Protein AF-X1IEE9-F1 (afdb_monomer_lite)

Foldseek 3Di:
DPPDDPVLVVLLVVLLVVLLPAAFFAAQAAQDPPPDPDDHNLVSLVSNLVSCVVVVVVQLNVLCPLSVVLSVVCVPDDHRDTDDRVNSVSSNVSSVVSVVSCCVSVVVDDDADQDDDPDDLCCLAPNVVVLDDPPPLVVDDPVVVVLSNVCSVCVRRVPPPSCPPPVVVSVVD

Organism: NCBI:txid412755

Radius of gyration: 24.02 Å; chains: 1; bounding box: 49×34×66 Å

Sequence (173 aa):
MIKKSIRGLVLLGGDFLYLRSQEEGDFITSKTESRGKSKYAKGTIENFLNLLEEYEMPITLRAADELREFSDKIKDREIGTKFTKNEAIELRSIIMELQKTFWAEAGGIHSFFTTDKKILIDKLTSNHEALFSEGIFGELSEIAKYDVKEAGMCIAFERSTACGVQSLLILFL

Secondary structure (DSSP, 8-state):
-----HHHHHHHHHHHHHHHT--TT-BSS-SSSS------HHHHHHHHHHHHHHTT-HHHHHHTHHHHHHHHHHHTPPTT-B--HHHHHHHHHHHHHHHHHHHHHHTT-PPP-----SS-HHHHHT-GGGGS-TTHHHHS-HHHHHHHHHHHHHHHHT-TTSHHHHHHHHTT-

Structure (mmCIF, N/CA/C/O backbone):
data_AF-X1IEE9-F1
#
_entry.id   AF-X1IEE9-F1
#
loop_
_atom_site.group_PDB
_atom_site.id
_atom_site.type_symbol
_atom_site.label_atom_id
_atom_site.label_alt_id
_atom_site.label_comp_id
_atom_site.label_asym_id
_atom_site.label_entity_id
_atom_site.label_seq_id
_atom_site.pdbx_PDB_ins_code
_atom_site.Cartn_x
_atom_site.Cartn_y
_atom_site.Cartn_z
_atom_site.occupancy
_atom_site.B_iso_or_equiv
_atom_site.auth_seq_id
_atom_site.auth_comp_id
_atom_site.auth_asym_id
_atom_site.auth_atom_id
_atom_site.pdbx_PDB_model_num
ATOM 1 N N . MET A 1 1 ? -17.746 -5.672 9.199 1.00 42.84 1 MET A N 1
ATOM 2 C CA . MET A 1 1 ? -16.369 -5.215 9.479 1.00 42.84 1 MET A CA 1
ATOM 3 C C . MET A 1 1 ? -15.414 -6.188 8.802 1.00 42.84 1 MET A C 1
ATOM 5 O O . MET A 1 1 ? -15.331 -7.332 9.237 1.00 42.84 1 MET A O 1
ATOM 9 N N . ILE A 1 2 ? -14.800 -5.799 7.682 1.00 45.28 2 ILE A N 1
ATOM 10 C CA . ILE A 1 2 ? -13.836 -6.652 6.970 1.00 45.28 2 ILE A CA 1
ATOM 11 C C . ILE A 1 2 ? -12.620 -6.819 7.885 1.00 45.28 2 ILE A C 1
ATOM 13 O O . ILE A 1 2 ? -12.031 -5.830 8.321 1.00 45.28 2 ILE A O 1
ATOM 17 N N . LYS A 1 3 ? -12.270 -8.062 8.235 1.00 55.47 3 LYS A N 1
ATOM 18 C CA . LYS A 1 3 ? -11.047 -8.350 8.994 1.00 55.47 3 LYS A CA 1
ATOM 19 C C . LYS A 1 3 ? -9.850 -8.134 8.069 1.00 55.47 3 LYS A C 1
ATOM 21 O O . LYS A 1 3 ? -9.398 -9.066 7.413 1.00 55.47 3 LYS A O 1
ATOM 26 N N . LYS A 1 4 ? -9.355 -6.900 8.013 1.00 70.88 4 LYS A N 1
ATOM 27 C CA . LYS A 1 4 ? -8.114 -6.561 7.315 1.00 70.88 4 LYS A CA 1
ATOM 28 C C . LYS A 1 4 ? -6.955 -7.265 8.027 1.00 70.88 4 LYS A C 1
ATOM 30 O O . LYS A 1 4 ? -6.773 -7.120 9.235 1.00 70.88 4 LYS A O 1
ATOM 35 N N . SER A 1 5 ? -6.212 -8.096 7.301 1.00 81.06 5 SER A N 1
ATOM 36 C CA . SER A 1 5 ? -5.128 -8.891 7.883 1.00 81.06 5 SER A CA 1
ATOM 37 C C . SER A 1 5 ? -3.897 -8.021 8.128 1.00 81.06 5 SER A C 1
ATOM 39 O O . SER A 1 5 ? -3.464 -7.298 7.232 1.00 81.06 5 SER A O 1
ATOM 41 N N . ILE A 1 6 ? -3.262 -8.135 9.298 1.00 78.62 6 ILE A N 1
ATOM 42 C CA . ILE A 1 6 ? -1.959 -7.490 9.564 1.00 78.62 6 ILE A CA 1
ATOM 43 C C . ILE A 1 6 ? -0.934 -7.921 8.513 1.00 78.62 6 ILE A C 1
ATOM 45 O O . ILE A 1 6 ? -0.132 -7.121 8.037 1.00 78.62 6 ILE A O 1
ATOM 49 N N . ARG A 1 7 ? -0.997 -9.190 8.095 1.00 81.56 7 ARG A N 1
ATOM 50 C CA . ARG A 1 7 ? -0.100 -9.727 7.077 1.00 81.56 7 ARG A CA 1
ATOM 51 C C . ARG A 1 7 ? -0.220 -8.969 5.758 1.00 81.56 7 ARG A C 1
ATOM 53 O O . ARG A 1 7 ? 0.806 -8.720 5.141 1.00 81.56 7 ARG A O 1
ATOM 60 N N . GLY A 1 8 ? -1.426 -8.602 5.328 1.00 83.44 8 GLY A N 1
ATOM 61 C CA . GLY A 1 8 ? -1.585 -7.871 4.071 1.00 83.44 8 GLY A CA 1
ATOM 62 C C . GLY A 1 8 ? -1.161 -6.402 4.175 1.00 83.44 8 GLY A C 1
ATOM 63 O O . GLY A 1 8 ? -0.582 -5.906 3.220 1.00 83.44 8 GLY A O 1
ATOM 64 N N . LEU A 1 9 ? -1.268 -5.750 5.344 1.00 83.19 9 LEU A N 1
ATOM 65 C CA . LEU A 1 9 ? -0.657 -4.421 5.559 1.00 83.19 9 LEU A CA 1
ATOM 66 C C . LEU A 1 9 ? 0.872 -4.475 5.461 1.00 83.19 9 LEU A C 1
ATOM 68 O O . LEU A 1 9 ? 1.496 -3.614 4.842 1.00 83.19 9 LEU A O 1
ATOM 72 N N . VAL A 1 10 ? 1.482 -5.515 6.039 1.00 85.62 10 VAL A N 1
ATOM 73 C CA . VAL A 1 10 ? 2.929 -5.753 5.925 1.00 85.62 10 VAL A CA 1
ATOM 74 C C . VAL A 1 10 ? 3.326 -6.018 4.471 1.00 85.62 10 VAL A C 1
ATOM 76 O O . VAL A 1 10 ? 4.356 -5.519 4.020 1.00 85.62 10 VAL A O 1
ATOM 79 N N . LEU A 1 11 ? 2.516 -6.775 3.724 1.00 87.75 11 LEU A N 1
ATOM 80 C CA . LEU A 1 11 ? 2.751 -7.007 2.297 1.00 87.75 11 LEU A CA 1
ATOM 81 C C . LEU A 1 11 ? 2.623 -5.716 1.487 1.00 87.75 11 LEU A C 1
ATOM 83 O O . LEU A 1 11 ? 3.518 -5.439 0.700 1.00 87.75 11 LEU A O 1
ATOM 87 N N . LEU A 1 12 ? 1.597 -4.903 1.739 1.00 89.31 12 LEU A N 1
ATOM 88 C CA . LEU A 1 12 ? 1.364 -3.628 1.060 1.00 89.31 12 LEU A CA 1
ATOM 89 C C . LEU A 1 12 ? 2.554 -2.674 1.232 1.00 89.31 12 LEU A C 1
ATOM 91 O O . LEU A 1 12 ? 3.090 -2.162 0.251 1.00 89.31 12 LEU A O 1
ATOM 95 N N . GLY A 1 13 ? 3.027 -2.489 2.470 1.00 89.62 13 GLY A N 1
ATOM 96 C CA . GLY A 1 13 ? 4.221 -1.682 2.739 1.00 89.62 13 GLY A CA 1
ATOM 97 C C . GLY A 1 13 ? 5.495 -2.290 2.142 1.00 89.62 13 GLY A C 1
ATOM 98 O O . GLY A 1 13 ? 6.343 -1.573 1.611 1.00 89.62 13 GLY A O 1
ATOM 99 N N . GLY A 1 14 ? 5.627 -3.618 2.185 1.00 90.44 14 GLY A N 1
ATOM 100 C CA . GLY A 1 14 ? 6.756 -4.329 1.587 1.00 90.44 14 GLY A CA 1
ATOM 101 C C . GLY A 1 14 ? 6.807 -4.214 0.063 1.00 90.44 14 GLY A C 1
ATOM 102 O O . GLY A 1 14 ? 7.894 -4.092 -0.498 1.00 90.44 14 GLY A O 1
ATOM 103 N N . ASP A 1 15 ? 5.657 -4.232 -0.604 1.00 91.50 15 ASP A N 1
ATOM 104 C CA . ASP A 1 15 ? 5.547 -4.069 -2.053 1.00 91.50 15 ASP A CA 1
ATOM 105 C C . ASP A 1 15 ? 5.872 -2.634 -2.462 1.00 91.50 15 ASP A C 1
ATOM 107 O O . ASP A 1 15 ? 6.678 -2.433 -3.368 1.00 91.50 15 ASP A O 1
ATOM 111 N N . PHE A 1 16 ? 5.369 -1.642 -1.721 1.00 92.44 16 PHE A N 1
ATOM 112 C CA . PHE A 1 16 ? 5.738 -0.240 -1.917 1.00 92.44 16 PHE A CA 1
ATOM 113 C C . PHE A 1 16 ? 7.260 -0.027 -1.829 1.00 92.44 16 PHE A C 1
ATOM 115 O O . PHE A 1 16 ? 7.872 0.565 -2.720 1.00 92.44 16 PHE A O 1
ATOM 122 N N . LEU A 1 17 ? 7.899 -0.551 -0.776 1.00 90.25 17 LEU A N 1
ATOM 123 C CA . LEU A 1 17 ? 9.349 -0.434 -0.588 1.00 90.25 17 LEU A CA 1
ATOM 124 C C . LEU A 1 17 ? 10.140 -1.160 -1.678 1.00 90.25 17 LEU A C 1
ATOM 126 O O . LEU A 1 17 ? 11.133 -0.619 -2.163 1.00 90.25 17 LEU A O 1
ATOM 130 N N . TYR A 1 18 ? 9.692 -2.353 -2.075 1.00 91.56 18 TYR A N 1
ATOM 131 C CA . TYR A 1 18 ? 10.318 -3.123 -3.146 1.00 91.56 18 TYR A CA 1
ATOM 132 C C . TYR A 1 18 ? 10.276 -2.375 -4.482 1.00 91.56 18 TYR A C 1
ATOM 134 O O . TYR A 1 18 ? 11.291 -2.303 -5.173 1.00 91.56 18 TYR A O 1
ATOM 142 N N . LEU A 1 19 ? 9.131 -1.788 -4.845 1.00 92.06 19 LEU A N 1
ATOM 143 C CA . LEU A 1 19 ? 8.997 -1.021 -6.088 1.00 92.06 19 LEU A CA 1
ATOM 144 C C . LEU A 1 19 ? 9.868 0.242 -6.067 1.00 92.06 19 LEU A C 1
ATOM 146 O O . LEU A 1 19 ? 10.475 0.592 -7.077 1.00 92.06 19 LEU A O 1
ATOM 150 N N . ARG A 1 20 ? 10.014 0.881 -4.901 1.00 92.00 20 ARG A N 1
ATOM 151 C CA . ARG A 1 20 ? 10.906 2.036 -4.727 1.00 92.00 20 ARG A CA 1
ATOM 152 C C . ARG A 1 20 ? 12.388 1.682 -4.864 1.00 92.00 20 ARG A C 1
ATOM 154 O O . ARG A 1 20 ? 13.188 2.541 -5.225 1.00 92.00 20 ARG A O 1
ATOM 161 N N . SER A 1 21 ? 12.773 0.453 -4.530 1.00 90.06 21 SER A N 1
ATOM 162 C CA . SER A 1 21 ? 14.170 0.014 -4.544 1.00 90.06 21 SER A CA 1
ATOM 163 C C . SER A 1 21 ? 14.611 -0.612 -5.866 1.00 90.06 21 SER A C 1
ATOM 165 O O . SER A 1 21 ? 15.700 -1.169 -5.899 1.00 90.06 21 SER A O 1
ATOM 167 N N . GLN A 1 22 ? 13.787 -0.575 -6.920 1.00 90.25 22 GLN A N 1
ATOM 168 C CA . GLN A 1 22 ? 14.163 -1.154 -8.213 1.00 90.25 22 GLN A CA 1
ATOM 169 C C . GLN A 1 22 ? 15.299 -0.364 -8.872 1.00 90.25 22 GLN A C 1
ATOM 171 O O . GLN A 1 22 ? 15.291 0.873 -8.905 1.00 90.25 22 GLN A O 1
ATOM 176 N N . GLU A 1 23 ? 16.262 -1.087 -9.430 1.00 90.06 23 GLU A N 1
ATOM 177 C CA . GLU A 1 23 ? 17.434 -0.556 -10.115 1.00 90.06 23 GLU A CA 1
ATOM 178 C C . GLU A 1 23 ? 17.601 -1.154 -11.518 1.00 90.06 23 GLU A C 1
ATOM 180 O O . GLU A 1 23 ? 16.884 -2.055 -11.957 1.00 90.06 23 GLU A O 1
ATOM 185 N N . GLU A 1 24 ? 18.551 -0.602 -12.271 1.00 90.00 24 GLU A N 1
ATOM 186 C CA . GLU A 1 24 ? 18.915 -1.146 -13.575 1.00 90.00 24 GLU A CA 1
ATOM 187 C C . GLU A 1 24 ? 19.386 -2.601 -13.438 1.00 90.00 24 GLU A C 1
ATOM 189 O O . GLU A 1 24 ? 20.210 -2.929 -12.585 1.00 90.00 24 GLU A O 1
ATOM 194 N N . GLY A 1 25 ? 18.895 -3.480 -14.313 1.00 84.25 25 GLY A N 1
ATOM 195 C CA . GLY A 1 25 ? 19.274 -4.891 -14.309 1.00 84.25 25 GLY A CA 1
ATOM 196 C C . GLY A 1 25 ? 18.438 -5.792 -13.392 1.00 84.25 25 GLY A C 1
ATOM 197 O O . GLY A 1 25 ? 18.620 -7.017 -13.464 1.00 84.25 25 GLY A O 1
ATOM 198 N N . ASP A 1 26 ? 17.512 -5.224 -12.614 1.00 86.62 26 ASP A N 1
ATOM 199 C CA . ASP A 1 26 ? 16.487 -5.969 -11.878 1.00 86.62 26 ASP A CA 1
ATOM 200 C C . ASP A 1 26 ? 15.471 -6.611 -12.826 1.00 86.62 26 ASP A C 1
ATOM 202 O O . ASP A 1 26 ? 15.258 -6.157 -13.950 1.00 86.62 26 ASP A O 1
ATOM 206 N N . PHE A 1 27 ? 14.848 -7.705 -12.386 1.00 84.94 27 PHE A N 1
ATOM 207 C CA . PHE A 1 27 ? 13.938 -8.490 -13.218 1.00 84.94 27 PHE A CA 1
ATOM 208 C C . PHE A 1 27 ? 12.516 -7.925 -13.222 1.00 84.94 27 PHE A C 1
ATOM 210 O O . PHE A 1 27 ? 11.851 -7.849 -12.186 1.00 84.94 27 PHE A O 1
ATOM 217 N N . ILE A 1 28 ? 12.018 -7.635 -14.425 1.00 82.50 28 ILE A N 1
ATOM 218 C CA . ILE A 1 28 ? 10.622 -7.259 -14.667 1.00 82.50 28 ILE A CA 1
ATOM 219 C C . ILE A 1 28 ? 9.726 -8.496 -14.544 1.00 82.50 28 ILE A C 1
ATOM 221 O O . ILE A 1 28 ? 8.697 -8.470 -13.864 1.00 82.50 28 ILE A O 1
ATOM 225 N N . THR A 1 29 ? 10.144 -9.589 -15.187 1.00 80.19 29 THR A N 1
ATOM 226 C CA . THR A 1 29 ? 9.435 -10.871 -15.274 1.00 80.19 29 THR A CA 1
ATOM 227 C C . THR A 1 29 ? 10.301 -12.012 -14.733 1.00 80.19 29 THR A C 1
ATOM 229 O O . THR A 1 29 ? 11.521 -11.886 -14.593 1.00 80.19 29 THR A O 1
ATOM 232 N N . SER A 1 30 ? 9.680 -13.147 -14.395 1.00 72.88 30 SER A N 1
ATOM 233 C CA . SER A 1 30 ? 10.406 -14.310 -13.880 1.00 72.88 30 SER A CA 1
ATOM 234 C C . SER A 1 30 ? 11.396 -14.882 -14.890 1.00 72.88 30 SER A C 1
ATOM 236 O O . SER A 1 30 ? 11.209 -14.734 -16.086 1.00 72.88 30 SER A O 1
ATOM 238 N N . LYS A 1 31 ? 12.448 -15.569 -14.421 1.00 61.88 31 LYS A N 1
ATOM 239 C CA . LYS A 1 31 ? 13.362 -16.353 -15.280 1.00 61.88 31 LYS A CA 1
ATOM 240 C C . LYS A 1 31 ? 12.809 -17.733 -15.668 1.00 61.88 31 LYS A C 1
ATOM 242 O O . LYS A 1 31 ? 13.385 -18.405 -16.513 1.00 61.88 31 LYS A O 1
ATOM 247 N N . THR A 1 32 ? 11.731 -18.170 -15.026 1.00 57.97 32 THR A N 1
ATOM 248 C CA . THR A 1 32 ? 11.121 -19.495 -15.187 1.00 57.97 32 THR A CA 1
ATOM 249 C C . THR A 1 32 ? 9.609 -19.379 -15.025 1.00 57.97 32 THR A C 1
ATOM 251 O O . THR A 1 32 ? 9.154 -18.735 -14.081 1.00 57.97 32 THR A O 1
ATOM 254 N N . GLU A 1 33 ? 8.828 -20.056 -15.874 1.00 54.66 33 GLU A N 1
ATOM 255 C CA . GLU A 1 33 ? 7.371 -20.237 -15.689 1.00 54.66 33 GLU A CA 1
ATOM 256 C C . GLU A 1 33 ? 7.029 -21.027 -14.411 1.00 54.66 33 GLU A C 1
ATOM 258 O O . GLU A 1 33 ? 5.899 -21.016 -13.924 1.00 54.66 33 GLU A O 1
ATOM 263 N N . SER A 1 34 ? 8.022 -21.712 -13.835 1.00 46.38 34 SER A N 1
ATOM 264 C CA . SER A 1 34 ? 7.887 -22.409 -12.563 1.00 46.38 34 SER A CA 1
ATOM 265 C C . SER A 1 34 ? 7.660 -21.415 -11.423 1.00 46.38 34 SER A C 1
AT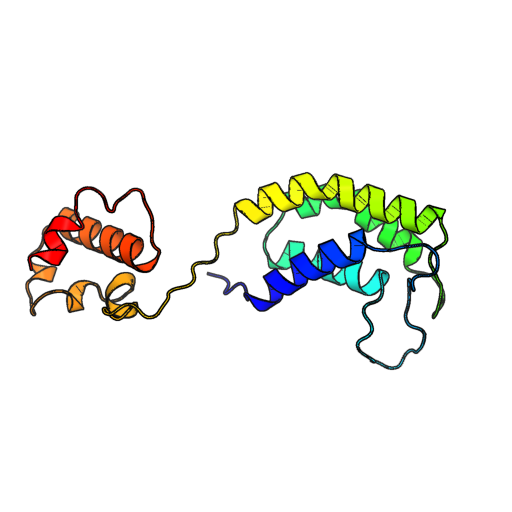OM 267 O O . SER A 1 34 ? 8.456 -20.498 -11.221 1.00 46.38 34 SER A O 1
ATOM 269 N N . ARG A 1 35 ? 6.574 -21.655 -10.676 1.00 45.97 35 ARG A N 1
ATOM 270 C CA . ARG A 1 35 ? 6.025 -20.954 -9.498 1.00 45.97 35 ARG A CA 1
ATOM 271 C C . ARG A 1 35 ? 6.995 -20.845 -8.298 1.00 45.97 35 ARG A C 1
ATOM 273 O O . ARG A 1 35 ? 6.623 -21.117 -7.157 1.00 45.97 35 ARG A O 1
ATOM 280 N N . GLY A 1 36 ? 8.249 -20.471 -8.523 1.00 43.66 36 GLY A N 1
ATOM 281 C CA . GLY A 1 36 ? 9.199 -20.093 -7.483 1.00 43.66 36 GLY A CA 1
ATOM 282 C C . GLY A 1 36 ? 8.921 -18.665 -7.019 1.00 43.66 36 GLY A C 1
ATOM 283 O O . GLY A 1 36 ? 8.823 -17.759 -7.841 1.00 43.66 36 GLY A O 1
ATOM 284 N N . LYS A 1 37 ? 8.785 -18.471 -5.701 1.00 48.41 37 LYS A N 1
ATOM 285 C CA . LYS A 1 37 ? 8.463 -17.208 -5.001 1.00 48.41 37 LYS A CA 1
ATOM 286 C C . LYS A 1 37 ? 9.551 -16.122 -5.114 1.00 48.41 37 LYS A C 1
ATOM 288 O O . LYS A 1 37 ? 9.946 -15.537 -4.108 1.00 48.41 37 LYS A O 1
ATOM 293 N N . SER A 1 38 ? 10.075 -15.849 -6.295 1.00 54.41 38 SER A N 1
ATOM 294 C CA . SER A 1 38 ? 10.870 -14.638 -6.493 1.00 54.41 38 SER A CA 1
ATOM 295 C C . SER A 1 38 ? 9.887 -13.494 -6.732 1.00 54.41 38 SER A C 1
ATOM 297 O O . SER A 1 38 ? 9.000 -13.613 -7.570 1.00 54.41 38 SER A O 1
ATOM 299 N N . LYS A 1 39 ? 9.975 -12.419 -5.943 1.00 62.94 39 LYS A N 1
ATOM 300 C CA . LYS A 1 39 ? 9.220 -11.196 -6.237 1.00 62.94 39 LYS A CA 1
ATOM 301 C C . LYS A 1 39 ? 9.800 -10.590 -7.515 1.00 62.94 39 LYS A C 1
ATOM 303 O O . LYS A 1 39 ? 11.018 -10.467 -7.624 1.00 62.94 39 LYS A O 1
ATOM 308 N N . TYR A 1 40 ? 8.930 -10.252 -8.457 1.00 83.06 40 TYR A N 1
ATOM 309 C CA . TYR A 1 40 ? 9.274 -9.603 -9.723 1.00 83.06 40 TYR A CA 1
ATOM 310 C C . TYR A 1 40 ? 8.457 -8.330 -9.839 1.00 83.06 40 TYR A C 1
ATOM 312 O O . TYR A 1 40 ? 7.319 -8.304 -9.366 1.00 83.06 40 TYR A O 1
ATOM 320 N N . ALA A 1 41 ? 8.993 -7.303 -10.492 1.00 85.62 41 ALA A N 1
ATOM 321 C CA . ALA A 1 41 ? 8.344 -5.999 -10.512 1.00 85.62 41 ALA A CA 1
ATOM 322 C C . ALA A 1 41 ? 6.919 -6.043 -11.071 1.00 85.62 41 ALA A C 1
ATOM 324 O O . ALA A 1 41 ? 6.023 -5.497 -10.435 1.00 85.62 41 ALA A O 1
ATOM 325 N N . LYS A 1 42 ? 6.671 -6.774 -12.168 1.00 87.69 42 LYS A N 1
ATOM 326 C CA . LYS A 1 42 ? 5.319 -6.912 -12.735 1.00 87.69 42 LYS A CA 1
ATOM 327 C C . LYS A 1 42 ? 4.316 -7.465 -11.716 1.00 87.69 42 LYS A C 1
ATOM 329 O O . LYS A 1 42 ? 3.302 -6.833 -11.440 1.00 87.69 42 LYS A O 1
ATOM 334 N N . GLY A 1 43 ? 4.636 -8.611 -11.114 1.00 87.50 43 GLY A N 1
ATOM 335 C CA . GLY A 1 43 ? 3.760 -9.245 -10.125 1.00 87.50 43 GLY A CA 1
ATOM 336 C C . GLY A 1 43 ? 3.603 -8.411 -8.853 1.00 87.50 43 GLY A C 1
ATOM 337 O O . GLY A 1 43 ? 2.533 -8.406 -8.253 1.00 87.50 43 GLY A O 1
ATOM 338 N N . THR A 1 44 ? 4.640 -7.673 -8.452 1.00 90.94 44 THR A N 1
ATOM 339 C CA . THR A 1 44 ? 4.560 -6.772 -7.298 1.00 90.94 44 THR A CA 1
ATOM 340 C C . THR A 1 44 ? 3.670 -5.560 -7.583 1.00 90.94 44 THR A C 1
ATOM 342 O O . THR A 1 44 ? 2.920 -5.167 -6.697 1.00 90.94 44 THR A O 1
ATOM 345 N N . ILE A 1 45 ? 3.697 -4.990 -8.794 1.00 93.19 45 ILE A N 1
ATOM 346 C CA . ILE A 1 45 ? 2.798 -3.886 -9.180 1.00 93.19 45 ILE A CA 1
ATOM 347 C C . ILE A 1 45 ? 1.340 -4.352 -9.147 1.00 93.19 45 ILE A C 1
ATOM 349 O O . ILE A 1 45 ? 0.506 -3.703 -8.521 1.00 93.19 45 ILE A O 1
ATOM 353 N N . GLU A 1 46 ? 1.042 -5.498 -9.764 1.00 91.69 46 GLU A N 1
ATOM 354 C CA . GLU A 1 46 ? -0.307 -6.082 -9.760 1.00 91.69 46 GLU A CA 1
ATOM 355 C C . GLU A 1 46 ? -0.785 -6.365 -8.327 1.00 91.69 46 GLU A C 1
ATOM 357 O O . GLU A 1 46 ? -1.896 -5.994 -7.951 1.00 91.69 46 GLU A O 1
ATOM 362 N N . ASN A 1 47 ? 0.071 -6.966 -7.495 1.00 91.69 47 ASN A N 1
ATOM 363 C CA . ASN A 1 47 ? -0.263 -7.248 -6.102 1.00 91.69 47 ASN A CA 1
ATOM 364 C C . ASN A 1 47 ? -0.477 -5.966 -5.286 1.00 91.69 47 ASN A C 1
ATOM 366 O O . ASN A 1 47 ? -1.415 -5.899 -4.497 1.00 91.69 47 ASN A O 1
ATOM 370 N N . PHE A 1 48 ? 0.349 -4.940 -5.495 1.00 93.88 48 PHE A N 1
ATOM 371 C CA . PHE A 1 48 ? 0.207 -3.649 -4.829 1.00 93.88 48 PHE A CA 1
ATOM 372 C C . PHE A 1 48 ? -1.132 -2.986 -5.176 1.00 93.88 48 PHE A C 1
ATOM 374 O O . PHE A 1 48 ? -1.855 -2.580 -4.270 1.00 93.88 48 PHE A O 1
ATOM 381 N N . LEU A 1 49 ? -1.504 -2.939 -6.460 1.00 94.12 49 LEU A N 1
ATOM 382 C CA . LEU A 1 49 ? -2.787 -2.383 -6.906 1.00 94.12 49 LEU A CA 1
ATOM 383 C C . LEU A 1 49 ? -3.983 -3.151 -6.323 1.00 94.12 49 LEU A C 1
ATOM 385 O O . LEU A 1 49 ? -4.922 -2.526 -5.832 1.00 94.12 49 LEU A O 1
ATOM 389 N N . ASN A 1 50 ? -3.919 -4.485 -6.301 1.00 92.75 50 ASN A N 1
ATOM 390 C CA . ASN A 1 50 ? -4.960 -5.318 -5.691 1.00 92.75 50 ASN A CA 1
ATOM 391 C C . ASN A 1 50 ? -5.075 -5.077 -4.179 1.00 92.75 50 ASN A C 1
ATOM 393 O O . ASN A 1 50 ? -6.180 -5.010 -3.646 1.00 92.75 50 ASN A O 1
ATOM 397 N N . LEU A 1 51 ? -3.948 -4.912 -3.478 1.00 91.31 51 LEU A N 1
ATOM 398 C CA . LEU A 1 51 ? -3.952 -4.606 -2.047 1.00 91.31 51 LEU A CA 1
ATOM 399 C C . LEU A 1 51 ? -4.522 -3.208 -1.770 1.00 91.31 51 LEU A C 1
ATOM 401 O O . LEU A 1 51 ? -5.231 -3.041 -0.784 1.00 91.31 51 LEU A O 1
ATOM 405 N N . LEU A 1 52 ? -4.281 -2.207 -2.621 1.00 92.38 52 LEU A N 1
ATOM 406 C CA . LEU A 1 52 ? -4.933 -0.899 -2.467 1.00 92.38 52 LEU A CA 1
ATOM 407 C C . LEU A 1 52 ? -6.464 -1.009 -2.555 1.00 92.38 52 LEU A C 1
ATOM 409 O O . LEU A 1 52 ? -7.170 -0.337 -1.803 1.00 92.38 52 LEU A O 1
ATOM 413 N N . GLU A 1 53 ? -6.979 -1.869 -3.434 1.00 91.69 53 GLU A N 1
ATOM 414 C CA . GLU A 1 53 ? -8.415 -2.142 -3.537 1.00 91.69 53 GLU A CA 1
ATOM 415 C C . GLU A 1 53 ? -8.940 -2.917 -2.315 1.00 91.69 53 GLU A C 1
ATOM 417 O O . GLU A 1 53 ? -9.902 -2.481 -1.681 1.00 91.69 53 GLU A O 1
ATOM 422 N N . GLU A 1 54 ? -8.270 -4.003 -1.912 1.00 90.31 54 GLU A N 1
ATOM 423 C CA . GLU A 1 54 ? -8.648 -4.830 -0.751 1.00 90.31 54 GLU A CA 1
ATOM 424 C C . GLU A 1 54 ? -8.663 -4.030 0.562 1.00 90.31 54 GLU A C 1
ATOM 426 O O . GLU A 1 54 ? -9.530 -4.217 1.421 1.00 90.31 54 GLU A O 1
ATOM 431 N N . TYR A 1 55 ? -7.705 -3.119 0.728 1.00 87.88 55 TYR A N 1
ATOM 432 C CA . TYR A 1 55 ? -7.575 -2.295 1.926 1.00 87.88 55 TYR A CA 1
ATOM 433 C C . TYR A 1 55 ? -8.400 -1.010 1.872 1.00 87.88 55 TYR A C 1
ATOM 435 O O . TYR A 1 55 ? -8.344 -0.236 2.831 1.00 87.88 55 TYR A O 1
ATOM 443 N N . GLU A 1 56 ? -9.231 -0.835 0.840 1.00 89.62 56 GLU A N 1
ATOM 444 C CA . GLU A 1 56 ? -10.093 0.332 0.631 1.00 89.62 56 GLU A CA 1
ATOM 445 C C . GLU A 1 56 ? -9.284 1.635 0.710 1.00 89.62 56 GLU A C 1
ATOM 447 O O . GLU A 1 56 ? -9.602 2.526 1.497 1.00 89.62 56 GLU A O 1
ATOM 452 N N . MET A 1 57 ? -8.226 1.733 -0.100 1.00 91.56 57 MET A N 1
ATOM 453 C CA . MET A 1 57 ? -7.389 2.928 -0.262 1.00 91.56 57 MET A CA 1
ATOM 454 C C . MET A 1 57 ? -7.725 3.663 -1.575 1.00 91.56 57 MET A C 1
ATOM 456 O O . MET A 1 57 ? -6.908 3.692 -2.505 1.00 91.56 57 MET A O 1
ATOM 460 N N . PRO A 1 58 ? -8.950 4.211 -1.730 1.00 92.88 58 PRO A N 1
ATOM 461 C CA . PRO A 1 58 ? -9.423 4.757 -2.997 1.00 92.88 58 PRO A CA 1
ATOM 462 C C . PRO A 1 58 ? -8.658 6.003 -3.446 1.00 92.88 58 PRO A C 1
ATOM 464 O O . PRO A 1 58 ? -8.630 6.281 -4.645 1.00 92.88 58 PRO A O 1
ATOM 467 N N . ILE A 1 59 ? -8.067 6.776 -2.530 1.00 93.25 59 ILE A N 1
ATOM 468 C CA . ILE A 1 59 ? -7.337 7.997 -2.892 1.00 93.25 59 ILE A CA 1
ATOM 469 C C . ILE A 1 59 ? -6.012 7.610 -3.547 1.00 93.25 59 ILE A C 1
ATOM 471 O O . ILE A 1 59 ? -5.699 8.091 -4.636 1.00 93.25 59 ILE A O 1
ATOM 475 N N . THR A 1 60 ? -5.271 6.687 -2.937 1.00 93.81 60 THR A N 1
ATOM 476 C CA . THR A 1 60 ? -4.025 6.156 -3.496 1.00 93.81 60 THR A CA 1
ATOM 477 C C . THR A 1 60 ? -4.291 5.389 -4.784 1.00 93.81 60 THR A C 1
ATOM 479 O O . THR A 1 60 ? -3.552 5.555 -5.748 1.00 93.81 60 THR A O 1
ATOM 482 N N . LEU A 1 61 ? -5.370 4.602 -4.845 1.00 94.12 61 LEU A N 1
ATOM 483 C CA . LEU A 1 61 ? -5.728 3.850 -6.048 1.00 94.12 61 LEU A CA 1
ATOM 484 C C . LEU A 1 61 ? -6.001 4.765 -7.250 1.00 94.12 61 LEU A C 1
ATOM 486 O O . LEU A 1 61 ? -5.603 4.427 -8.360 1.00 94.12 61 LEU A O 1
ATOM 490 N N . ARG A 1 62 ? -6.647 5.919 -7.032 1.00 93.44 62 ARG A N 1
ATOM 491 C CA . ARG A 1 62 ? -6.864 6.943 -8.072 1.00 93.44 62 ARG A CA 1
ATOM 492 C C . ARG A 1 62 ? -5.584 7.672 -8.458 1.00 93.44 62 ARG A C 1
ATOM 494 O O . ARG A 1 62 ? -5.423 8.046 -9.605 1.00 93.44 62 ARG A O 1
ATOM 501 N N . ALA A 1 63 ? -4.679 7.886 -7.509 1.00 94.25 63 ALA A N 1
ATOM 502 C CA . ALA A 1 63 ? -3.384 8.491 -7.804 1.00 94.25 63 ALA A CA 1
ATOM 503 C C . ALA A 1 63 ? -2.444 7.536 -8.568 1.00 94.25 63 ALA A C 1
ATOM 505 O O . ALA A 1 63 ? -1.415 7.972 -9.070 1.00 94.25 63 ALA A O 1
ATOM 506 N N . ALA A 1 64 ? -2.770 6.240 -8.647 1.00 95.44 64 ALA A N 1
ATOM 507 C CA . ALA A 1 64 ? -1.927 5.202 -9.240 1.00 95.44 64 ALA A CA 1
ATOM 508 C C . ALA A 1 64 ? -2.121 5.008 -10.753 1.00 95.44 64 ALA A C 1
ATOM 510 O O . ALA A 1 64 ? -1.714 3.971 -11.277 1.00 95.44 64 ALA A O 1
ATOM 511 N N . ASP A 1 65 ? -2.714 5.972 -11.461 1.00 94.69 65 ASP A N 1
ATOM 512 C CA . ASP A 1 65 ? -2.942 5.881 -12.910 1.00 94.69 65 ASP A CA 1
ATOM 513 C C . ASP A 1 65 ? -1.627 5.707 -13.687 1.00 94.69 65 ASP A C 1
ATOM 515 O O . ASP A 1 65 ? -1.500 4.768 -14.470 1.00 94.69 65 ASP A O 1
ATOM 519 N N . GLU A 1 66 ? -0.594 6.493 -13.376 1.00 94.56 66 GLU A N 1
ATOM 520 C CA . GLU A 1 66 ? 0.727 6.352 -14.010 1.00 94.56 66 GLU A CA 1
ATOM 521 C C . GLU A 1 66 ? 1.367 4.982 -13.741 1.00 94.56 66 GLU A C 1
ATOM 523 O O . GLU A 1 66 ? 2.045 4.409 -14.595 1.00 94.56 66 GLU A O 1
ATOM 528 N N . LEU A 1 67 ? 1.118 4.404 -12.560 1.00 95.12 67 LEU A N 1
ATOM 529 C CA . LEU A 1 67 ? 1.600 3.064 -12.228 1.00 95.12 67 LEU A CA 1
ATOM 530 C C . LEU A 1 67 ? 0.882 1.987 -13.053 1.00 95.12 67 LEU A C 1
ATOM 532 O O . LEU A 1 67 ? 1.501 0.983 -13.413 1.00 95.12 67 LEU A O 1
ATOM 536 N N . ARG A 1 68 ? -0.403 2.187 -13.372 1.00 94.38 68 ARG A N 1
ATOM 537 C CA . ARG A 1 68 ? -1.170 1.299 -14.260 1.00 94.38 68 ARG A CA 1
ATOM 538 C C . ARG A 1 68 ? -0.669 1.400 -15.693 1.00 94.38 68 ARG A C 1
ATOM 540 O O . ARG A 1 68 ? -0.400 0.368 -16.297 1.00 94.38 68 ARG A O 1
ATOM 547 N N . GLU A 1 69 ? -0.451 2.612 -16.191 1.00 94.81 69 GLU A N 1
ATOM 548 C CA . GLU A 1 69 ? 0.125 2.833 -17.521 1.00 94.81 69 GLU A CA 1
ATOM 549 C C . GLU A 1 69 ? 1.510 2.185 -17.645 1.00 94.81 69 GLU A C 1
ATOM 551 O O . GLU A 1 69 ? 1.801 1.489 -18.623 1.00 94.81 69 GLU A O 1
ATOM 556 N N . PHE A 1 70 ? 2.349 2.332 -16.616 1.00 93.94 70 PHE A N 1
ATOM 557 C CA . PHE A 1 70 ? 3.641 1.657 -16.559 1.00 93.94 70 PHE A CA 1
ATOM 558 C C . PHE A 1 70 ? 3.493 0.131 -16.539 1.00 93.94 70 PHE A C 1
ATOM 560 O O . PHE A 1 70 ? 4.239 -0.565 -17.228 1.00 93.94 70 PHE A O 1
ATOM 567 N N . SER A 1 71 ? 2.526 -0.400 -15.782 1.00 92.75 71 SER A N 1
ATOM 568 C CA . SER A 1 71 ? 2.215 -1.835 -15.743 1.00 92.75 71 SER A CA 1
ATOM 569 C C . SER A 1 71 ? 1.819 -2.370 -17.121 1.00 92.75 71 SER A C 1
ATOM 571 O O . SER A 1 71 ? 2.350 -3.393 -17.562 1.00 92.75 71 SER A O 1
ATOM 573 N N . ASP A 1 72 ? 0.964 -1.645 -17.841 1.00 91.94 72 ASP A N 1
ATOM 574 C CA . ASP A 1 72 ? 0.532 -2.004 -19.191 1.00 91.94 72 ASP A CA 1
ATOM 575 C C . ASP A 1 72 ? 1.701 -1.962 -20.188 1.00 91.94 72 ASP A C 1
ATOM 577 O O . ASP A 1 72 ? 1.868 -2.888 -20.984 1.00 91.94 72 ASP A O 1
ATOM 581 N N . LYS A 1 73 ? 2.597 -0.972 -20.080 1.00 91.25 73 LYS A N 1
ATOM 582 C CA . LYS A 1 73 ? 3.823 -0.863 -20.899 1.00 91.25 73 LYS A CA 1
ATOM 583 C C . LYS A 1 73 ? 4.758 -2.068 -20.752 1.00 91.25 73 LYS A C 1
ATOM 585 O O . LYS A 1 73 ? 5.456 -2.434 -21.702 1.00 91.25 73 LYS A O 1
ATOM 590 N N . ILE A 1 74 ? 4.810 -2.682 -19.571 1.00 88.88 74 ILE A N 1
ATOM 591 C CA . ILE A 1 74 ? 5.668 -3.848 -19.297 1.00 88.88 74 ILE A CA 1
ATOM 592 C C . ILE A 1 74 ? 4.925 -5.188 -19.392 1.00 88.88 74 ILE A C 1
ATOM 594 O O . ILE A 1 74 ? 5.543 -6.243 -19.216 1.00 88.88 74 ILE A O 1
ATOM 598 N N . LYS A 1 75 ? 3.617 -5.176 -19.668 1.00 85.50 75 LYS A N 1
ATOM 599 C CA . LYS A 1 75 ? 2.752 -6.361 -19.609 1.00 85.50 75 LYS A CA 1
ATOM 600 C C . LYS A 1 75 ? 3.162 -7.447 -20.597 1.00 85.50 75 LYS A C 1
ATOM 602 O O . LYS A 1 75 ? 3.206 -8.614 -20.201 1.00 85.50 75 LYS A O 1
ATOM 607 N N . ASP A 1 76 ? 3.520 -7.051 -21.813 1.00 85.00 76 ASP A N 1
ATOM 608 C CA . ASP A 1 76 ? 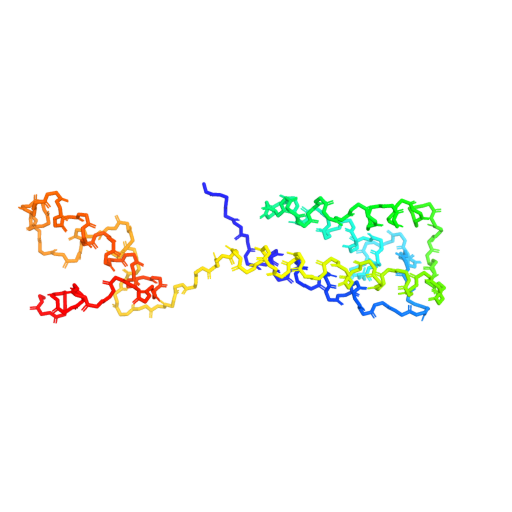3.835 -7.953 -22.930 1.00 85.00 76 ASP A CA 1
ATOM 609 C C . ASP A 1 76 ? 5.335 -8.269 -23.052 1.00 85.00 76 ASP A C 1
ATOM 611 O O . ASP A 1 76 ? 5.801 -8.784 -24.068 1.00 85.00 76 ASP A O 1
ATOM 615 N N . ARG A 1 77 ? 6.130 -7.954 -22.022 1.00 82.88 77 ARG A N 1
ATOM 616 C CA . ARG A 1 77 ? 7.568 -8.242 -22.020 1.00 82.88 77 ARG A CA 1
ATOM 617 C C . ARG A 1 77 ? 7.840 -9.732 -21.851 1.00 82.88 77 ARG A C 1
ATOM 619 O O . ARG A 1 77 ? 7.195 -10.418 -21.057 1.00 82.88 77 ARG A O 1
ATOM 626 N N . GLU A 1 78 ? 8.862 -10.203 -22.559 1.00 82.44 78 GLU A N 1
ATOM 627 C CA . GLU A 1 78 ? 9.307 -11.592 -22.508 1.00 82.44 78 GLU A CA 1
ATOM 628 C C . GLU A 1 78 ? 9.795 -11.999 -21.110 1.00 82.44 78 GLU A C 1
ATOM 630 O O . GLU A 1 78 ? 10.175 -11.176 -20.266 1.00 82.44 78 GLU A O 1
ATOM 635 N N . ILE A 1 79 ? 9.798 -13.305 -20.867 1.00 81.56 79 ILE A N 1
ATOM 636 C CA . ILE A 1 79 ? 10.277 -13.931 -19.632 1.00 81.56 79 ILE A CA 1
ATOM 637 C C . ILE A 1 79 ? 11.774 -13.627 -19.453 1.00 81.56 79 ILE A C 1
ATOM 639 O O . ILE A 1 79 ? 12.570 -13.760 -20.378 1.00 81.56 79 ILE A O 1
ATOM 643 N N . GLY A 1 80 ? 12.170 -13.221 -18.248 1.00 80.44 80 GLY A N 1
ATOM 644 C CA . GLY A 1 80 ? 13.552 -12.898 -17.900 1.00 80.44 80 GLY A CA 1
ATOM 645 C C . GLY A 1 80 ? 14.012 -11.499 -18.316 1.00 80.44 80 GLY A C 1
ATOM 646 O O . GLY A 1 80 ? 15.198 -11.196 -18.159 1.00 80.44 80 GLY A O 1
ATOM 647 N N . THR A 1 81 ? 13.104 -10.647 -18.803 1.00 86.81 81 THR A N 1
ATOM 648 C CA . THR A 1 81 ? 13.422 -9.257 -19.154 1.00 86.81 81 THR A CA 1
ATOM 649 C C . THR A 1 81 ? 13.838 -8.476 -17.911 1.00 86.81 81 THR A C 1
ATOM 651 O O . THR A 1 81 ? 13.244 -8.605 -16.836 1.00 86.81 81 THR A O 1
ATOM 654 N N . LYS A 1 82 ? 14.874 -7.655 -18.069 1.00 89.75 82 LYS A N 1
ATOM 655 C CA . LYS A 1 82 ? 15.401 -6.780 -17.026 1.00 89.75 82 LYS A CA 1
ATOM 656 C C . LYS A 1 82 ? 15.047 -5.327 -17.295 1.00 89.75 82 LYS A C 1
ATOM 658 O O . LYS A 1 82 ? 14.889 -4.948 -18.453 1.00 89.75 82 LYS A O 1
ATOM 663 N N . PHE A 1 83 ? 14.995 -4.522 -16.241 1.00 87.62 83 PHE A N 1
ATOM 664 C CA . PHE A 1 83 ? 14.849 -3.082 -16.374 1.00 87.62 83 PHE A CA 1
ATOM 665 C C . PHE A 1 83 ? 16.051 -2.468 -17.070 1.00 87.62 83 PHE A C 1
ATOM 667 O O . PHE A 1 83 ? 17.205 -2.687 -16.685 1.00 87.62 83 PHE A O 1
ATOM 674 N N . THR A 1 84 ? 15.756 -1.628 -18.052 1.00 92.56 84 THR A N 1
ATOM 675 C CA . THR A 1 84 ? 16.692 -0.603 -18.498 1.00 92.56 84 THR A CA 1
ATOM 676 C C . THR A 1 84 ? 16.812 0.488 -17.435 1.00 92.56 84 THR A C 1
ATOM 678 O O . THR A 1 84 ? 15.918 0.693 -16.609 1.00 92.56 84 THR A O 1
ATOM 681 N N . LYS A 1 85 ? 17.906 1.252 -17.482 1.00 92.38 85 LYS A N 1
ATOM 682 C CA . LYS A 1 85 ? 18.119 2.395 -16.588 1.00 92.38 85 LYS A CA 1
ATOM 683 C C . LYS A 1 85 ? 16.942 3.374 -16.577 1.00 92.38 85 LYS A C 1
ATOM 685 O O . LYS A 1 85 ? 16.538 3.837 -15.514 1.00 92.38 85 LYS A O 1
ATOM 690 N N . ASN A 1 86 ? 16.396 3.674 -17.756 1.00 93.06 86 ASN A N 1
ATOM 691 C CA . ASN A 1 86 ? 15.304 4.632 -17.906 1.00 93.06 86 ASN A CA 1
ATOM 692 C C . ASN A 1 86 ? 14.010 4.111 -17.274 1.00 93.06 86 ASN A C 1
ATOM 694 O O . ASN A 1 86 ? 13.360 4.858 -16.556 1.00 93.06 86 ASN A O 1
ATOM 698 N N . GLU A 1 87 ? 13.682 2.831 -17.461 1.00 92.88 87 GLU A N 1
ATOM 699 C CA . GLU A 1 87 ? 12.480 2.225 -16.870 1.00 92.88 87 GLU A CA 1
ATOM 700 C C . GLU A 1 87 ? 12.572 2.143 -15.338 1.00 92.88 87 GLU A C 1
ATOM 702 O O . GLU A 1 87 ? 11.593 2.406 -14.646 1.00 92.88 87 GLU A O 1
ATOM 707 N N . ALA A 1 88 ? 13.753 1.841 -14.785 1.00 92.31 88 ALA A N 1
ATOM 708 C CA . ALA A 1 88 ? 13.954 1.846 -13.334 1.00 92.31 88 ALA A CA 1
ATOM 709 C C . ALA A 1 88 ? 13.855 3.261 -12.730 1.00 92.31 88 ALA A C 1
ATOM 711 O O . ALA A 1 88 ? 13.445 3.433 -11.582 1.00 92.31 88 ALA A O 1
ATOM 712 N N . ILE A 1 89 ? 14.262 4.294 -13.475 1.00 94.25 89 ILE A N 1
ATOM 713 C CA . ILE A 1 89 ? 14.084 5.696 -13.063 1.00 94.25 89 ILE A CA 1
ATOM 714 C C . ILE A 1 89 ? 12.605 6.088 -13.140 1.00 94.25 89 ILE A C 1
ATOM 716 O O . ILE A 1 89 ? 12.093 6.668 -12.187 1.00 94.25 89 ILE A O 1
ATOM 720 N N . GLU A 1 90 ? 11.926 5.731 -14.230 1.00 95.38 90 GLU A N 1
ATOM 721 C CA . GLU A 1 90 ? 10.498 5.979 -14.457 1.00 95.38 90 GLU A CA 1
ATOM 722 C C . GLU A 1 90 ? 9.648 5.369 -13.334 1.00 95.38 90 GLU A C 1
ATOM 724 O O . GLU A 1 90 ? 8.941 6.099 -12.641 1.00 95.38 90 GLU A O 1
ATOM 729 N N . LEU A 1 91 ? 9.813 4.070 -13.051 1.00 94.38 91 LEU A N 1
ATOM 730 C CA . LEU A 1 91 ? 9.094 3.391 -11.968 1.00 94.38 91 LEU A CA 1
ATOM 731 C C . LEU A 1 91 ? 9.339 4.055 -10.609 1.00 94.38 91 LEU A C 1
ATOM 733 O O . LEU A 1 91 ? 8.405 4.264 -9.836 1.00 94.38 91 LEU A O 1
ATOM 737 N N . ARG A 1 92 ? 10.592 4.410 -10.302 1.00 93.56 92 ARG A N 1
ATOM 738 C CA . ARG A 1 92 ? 10.910 5.081 -9.036 1.00 93.56 92 ARG A CA 1
ATOM 739 C C . ARG A 1 92 ? 10.267 6.452 -8.930 1.00 93.56 92 ARG A C 1
ATOM 741 O O . ARG A 1 92 ? 9.805 6.787 -7.844 1.00 93.56 92 ARG A O 1
ATOM 748 N N . SER A 1 93 ? 10.228 7.220 -10.015 1.00 95.56 93 SER A N 1
ATOM 749 C CA . SER A 1 93 ? 9.557 8.521 -10.038 1.00 95.56 93 SER A CA 1
ATOM 750 C C . SER A 1 93 ? 8.078 8.364 -9.696 1.00 95.56 93 SER A C 1
ATOM 752 O O . SER A 1 93 ? 7.611 8.982 -8.743 1.00 95.56 93 SER A O 1
ATOM 754 N N . ILE A 1 94 ? 7.388 7.437 -10.368 1.00 96.25 94 ILE A N 1
ATOM 755 C CA . ILE A 1 94 ? 5.962 7.151 -10.144 1.00 96.25 94 ILE A CA 1
ATOM 756 C C . ILE A 1 94 ? 5.701 6.768 -8.677 1.00 96.25 94 ILE A C 1
ATOM 758 O O . ILE A 1 94 ? 4.819 7.315 -8.014 1.00 96.25 94 ILE A O 1
ATOM 762 N N . ILE A 1 95 ? 6.505 5.858 -8.117 1.00 95.44 95 ILE A N 1
ATOM 763 C CA . ILE A 1 95 ? 6.355 5.419 -6.719 1.00 95.44 95 ILE A CA 1
ATOM 764 C C . ILE A 1 95 ? 6.655 6.554 -5.728 1.00 95.44 95 ILE A C 1
ATOM 766 O O . ILE A 1 95 ? 5.999 6.664 -4.689 1.00 95.44 95 ILE A O 1
ATOM 770 N N . MET A 1 96 ? 7.629 7.413 -6.031 1.00 94.31 96 MET A N 1
A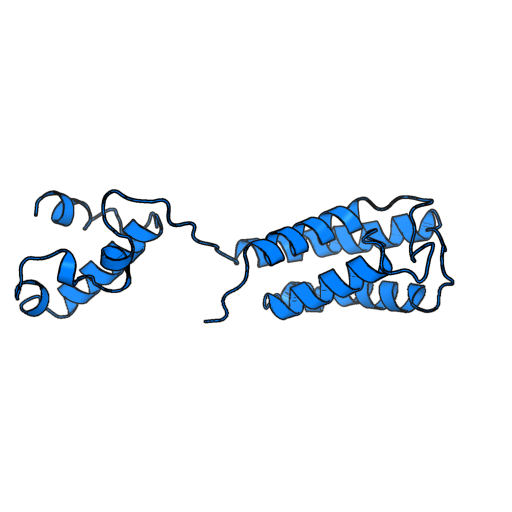TOM 771 C CA . MET A 1 96 ? 7.966 8.579 -5.210 1.00 94.31 96 MET A CA 1
ATOM 772 C C . MET A 1 96 ? 6.853 9.630 -5.203 1.00 94.31 96 MET A C 1
ATOM 774 O O . MET A 1 96 ? 6.622 10.259 -4.168 1.00 94.31 96 MET A O 1
ATOM 778 N N . GLU A 1 97 ? 6.147 9.812 -6.315 1.00 94.50 97 GLU A N 1
ATOM 779 C CA . GLU A 1 97 ? 4.989 10.704 -6.388 1.00 94.50 97 GLU A CA 1
ATOM 780 C C . GLU A 1 97 ? 3.798 10.140 -5.607 1.00 94.50 97 GLU A C 1
ATOM 782 O O . GLU A 1 97 ? 3.210 10.840 -4.774 1.00 94.50 97 GLU A O 1
ATOM 787 N N . LEU A 1 98 ? 3.537 8.838 -5.755 1.00 94.19 98 LEU A N 1
ATOM 788 C CA . LEU A 1 98 ? 2.529 8.108 -4.982 1.00 94.19 98 LEU A CA 1
ATOM 789 C C . LEU A 1 98 ? 2.788 8.113 -3.476 1.00 94.19 98 LEU A C 1
ATOM 791 O O . LEU A 1 98 ? 1.847 8.018 -2.685 1.00 94.19 98 LEU A O 1
ATOM 795 N N . GLN A 1 99 ? 4.052 8.246 -3.069 1.00 93.88 99 GLN A N 1
ATOM 796 C CA . GLN A 1 99 ? 4.478 8.145 -1.681 1.00 93.88 99 GLN A CA 1
ATOM 797 C C . GLN A 1 99 ? 3.647 9.043 -0.757 1.00 93.88 99 GLN A C 1
ATOM 799 O O . GLN A 1 99 ? 3.163 8.583 0.275 1.00 93.88 99 GLN A O 1
ATOM 804 N N . LYS A 1 100 ? 3.464 10.321 -1.106 1.00 92.75 100 LYS A N 1
ATOM 805 C CA . LYS A 1 100 ? 2.772 11.283 -0.229 1.00 92.75 100 LYS A CA 1
ATOM 806 C C . LYS A 1 100 ? 1.323 10.875 0.028 1.00 92.75 100 LYS A C 1
ATOM 808 O O . LYS A 1 100 ? 0.891 10.875 1.179 1.00 92.75 100 LYS A O 1
ATOM 813 N N . THR A 1 101 ? 0.607 10.501 -1.028 1.00 94.00 101 THR A N 1
ATOM 814 C CA . THR A 1 101 ? -0.794 10.068 -0.959 1.00 94.00 101 THR A CA 1
ATOM 815 C C . THR A 1 101 ? -0.922 8.759 -0.190 1.00 94.00 101 THR A C 1
ATOM 817 O O . THR A 1 101 ? -1.741 8.667 0.723 1.00 94.00 101 THR A O 1
ATOM 820 N N . PHE A 1 102 ? -0.043 7.796 -0.483 1.00 93.31 102 PHE A N 1
ATOM 821 C CA . PHE A 1 102 ? -0.008 6.508 0.198 1.00 93.31 102 PHE A CA 1
ATOM 822 C C . PHE A 1 102 ? 0.191 6.663 1.707 1.00 93.31 102 PHE A C 1
ATOM 824 O O . PHE A 1 102 ? -0.584 6.107 2.478 1.00 93.31 102 PHE A O 1
ATOM 831 N N . TRP A 1 103 ? 1.175 7.452 2.156 1.00 90.50 103 TRP A N 1
ATOM 832 C CA . TRP A 1 103 ? 1.398 7.668 3.592 1.00 90.50 103 TRP A CA 1
ATOM 833 C C . TRP A 1 103 ? 0.260 8.433 4.264 1.00 90.50 103 TRP A C 1
ATOM 835 O O . TRP A 1 103 ? -0.074 8.125 5.406 1.00 90.50 103 TRP A O 1
ATOM 845 N N . ALA A 1 104 ? -0.331 9.418 3.582 1.00 90.19 104 ALA A N 1
ATOM 846 C CA . ALA A 1 104 ? -1.453 10.177 4.125 1.00 90.19 104 ALA A CA 1
ATOM 847 C C . ALA A 1 104 ? -2.674 9.277 4.364 1.00 90.19 104 ALA A C 1
ATOM 849 O O . ALA A 1 104 ? -3.273 9.319 5.437 1.00 90.19 104 ALA A O 1
ATOM 850 N N . GLU A 1 105 ? -3.014 8.431 3.393 1.00 90.06 105 GLU A N 1
ATOM 851 C CA . GLU A 1 105 ? -4.152 7.518 3.498 1.00 90.06 105 GLU A CA 1
ATOM 852 C C . GLU A 1 105 ? -3.857 6.343 4.439 1.00 90.06 105 GLU A C 1
ATOM 854 O O . GLU A 1 105 ? -4.679 6.022 5.297 1.00 90.06 105 GLU A O 1
ATOM 859 N N . ALA A 1 106 ? -2.654 5.762 4.371 1.00 86.69 106 ALA A N 1
ATOM 860 C CA . ALA A 1 106 ? -2.220 4.711 5.290 1.00 86.69 106 ALA A CA 1
ATOM 861 C C . ALA A 1 106 ? -2.184 5.195 6.748 1.00 86.69 106 ALA A C 1
ATOM 863 O O . ALA A 1 106 ? -2.502 4.425 7.652 1.00 86.69 106 ALA A O 1
ATOM 864 N N . GLY A 1 107 ? -1.861 6.470 6.989 1.00 80.81 107 GLY A N 1
ATOM 865 C CA . GLY A 1 107 ? -1.918 7.087 8.316 1.00 80.81 107 GLY A CA 1
ATOM 866 C C . GLY A 1 107 ? -3.325 7.130 8.925 1.00 80.81 107 GLY A C 1
ATOM 867 O O . GLY A 1 107 ? -3.452 7.173 10.148 1.00 80.81 107 GLY A O 1
ATOM 868 N N . GLY A 1 108 ? -4.373 7.068 8.098 1.00 78.44 108 GLY A N 1
ATOM 869 C CA . GLY A 1 108 ? -5.763 6.930 8.543 1.00 78.44 108 GLY A CA 1
ATOM 870 C C . GLY A 1 108 ? -6.177 5.48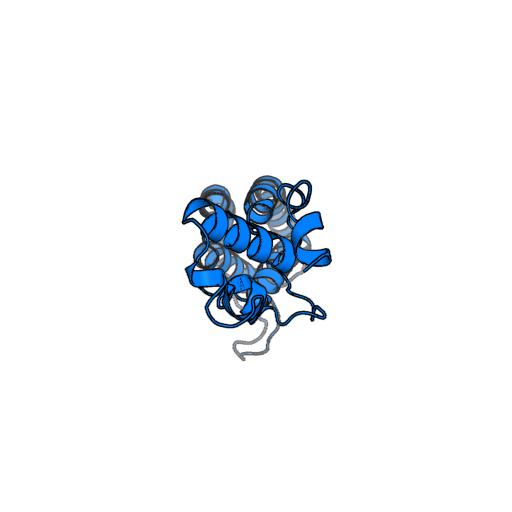9 8.862 1.00 78.44 108 GLY A C 1
ATOM 871 O O . GLY A 1 108 ? -7.232 5.266 9.458 1.00 78.44 108 GLY A O 1
ATOM 872 N N . ILE A 1 109 ? -5.365 4.493 8.492 1.00 76.19 109 ILE A N 1
ATOM 873 C CA . ILE A 1 109 ? -5.639 3.080 8.765 1.00 76.19 109 ILE A CA 1
ATOM 874 C C . ILE A 1 109 ? -5.070 2.723 10.140 1.00 76.19 109 ILE A C 1
ATOM 876 O O . ILE A 1 109 ? -3.892 2.407 10.301 1.00 76.19 109 ILE A O 1
ATOM 880 N N . HIS A 1 110 ? -5.932 2.726 11.154 1.00 65.38 110 HIS A N 1
ATOM 881 C CA . HIS A 1 110 ? -5.553 2.324 12.506 1.00 65.38 110 HIS A CA 1
ATOM 882 C C . HIS A 1 110 ? -5.733 0.815 12.708 1.00 65.38 110 HIS A C 1
ATOM 884 O O . HIS A 1 110 ? -6.837 0.283 12.602 1.00 65.38 110 HIS A O 1
ATOM 890 N N . SER A 1 111 ? -4.640 0.126 13.040 1.00 60.59 111 SER A N 1
ATOM 891 C CA . SER A 1 111 ? -4.676 -1.244 13.559 1.00 60.59 111 SER A CA 1
ATOM 892 C C . SER A 1 111 ? -4.443 -1.203 15.061 1.00 60.59 111 SER A C 1
ATOM 894 O O . SER A 1 111 ? -3.394 -0.751 15.515 1.00 60.59 111 SER A O 1
ATOM 896 N N . PHE A 1 112 ? -5.423 -1.661 15.833 1.00 59.31 112 PHE A N 1
ATOM 897 C CA . PHE A 1 112 ? -5.287 -1.748 17.279 1.00 59.31 112 PHE A CA 1
ATOM 898 C C . PHE A 1 112 ? -4.707 -3.107 17.661 1.00 59.31 112 PHE A C 1
ATOM 900 O O . PHE A 1 112 ? -5.274 -4.149 17.330 1.00 59.31 112 PHE A O 1
ATOM 907 N N . PHE A 1 113 ? -3.584 -3.088 18.372 1.00 57.16 113 PHE A N 1
ATOM 908 C CA . PHE A 1 113 ? -3.027 -4.270 19.010 1.00 57.16 113 PHE A CA 1
ATOM 909 C C . PHE A 1 113 ? -3.459 -4.248 20.465 1.00 57.16 113 PHE A C 1
ATOM 911 O O . PHE A 1 113 ? -3.052 -3.376 21.226 1.00 57.16 113 PHE A O 1
ATOM 918 N N . THR A 1 114 ? -4.296 -5.196 20.856 1.00 52.34 114 THR A N 1
ATOM 919 C CA . THR A 1 114 ? -4.611 -5.379 22.266 1.00 52.34 114 THR A CA 1
ATOM 920 C C . THR A 1 114 ? -3.533 -6.273 22.861 1.00 52.34 114 THR A C 1
ATOM 922 O O . THR A 1 114 ? -3.467 -7.462 22.551 1.00 52.34 114 THR A O 1
ATOM 925 N N . THR A 1 115 ? -2.644 -5.698 23.662 1.00 51.44 115 THR A N 1
ATOM 926 C CA . THR A 1 115 ? -1.762 -6.467 24.545 1.00 51.44 115 THR A CA 1
ATOM 927 C C . THR A 1 115 ? -2.598 -7.125 25.639 1.00 51.44 115 THR A C 1
ATOM 929 O O . THR A 1 115 ? -3.647 -6.596 26.010 1.00 51.44 115 THR A O 1
ATOM 932 N N . ASP A 1 116 ? -2.160 -8.275 26.157 1.00 50.53 116 ASP A N 1
ATOM 933 C CA . ASP A 1 116 ? -2.824 -8.903 27.302 1.00 50.53 116 ASP A CA 1
ATOM 934 C C . ASP A 1 116 ? -2.780 -7.944 28.497 1.00 50.53 116 ASP A C 1
ATOM 936 O O . ASP A 1 116 ? -1.748 -7.741 29.142 1.00 50.53 116 ASP A O 1
ATOM 940 N N . LYS A 1 117 ? -3.919 -7.308 28.774 1.00 58.09 117 LYS A N 1
ATOM 941 C CA . LYS A 1 117 ? -4.116 -6.473 29.957 1.00 58.09 117 LYS A CA 1
ATOM 942 C C . LYS A 1 117 ? -4.539 -7.370 31.116 1.00 58.09 117 LYS A C 1
ATOM 944 O O . LYS A 1 117 ? -5.148 -8.416 30.917 1.00 58.09 117 LYS A O 1
ATOM 949 N N . LYS A 1 118 ? -4.260 -6.939 32.355 1.00 60.12 118 LYS A N 1
ATOM 950 C CA . LYS A 1 118 ? -4.713 -7.646 33.575 1.00 60.12 118 LYS A CA 1
ATOM 951 C C . LYS A 1 118 ? -6.227 -7.907 33.579 1.00 60.12 118 LYS A C 1
ATOM 953 O O . LYS A 1 118 ? -6.687 -8.840 34.227 1.00 60.12 118 LYS A O 1
ATOM 958 N N . ILE A 1 119 ? -6.983 -7.073 32.865 1.00 67.62 119 ILE A N 1
ATOM 959 C CA . ILE A 1 119 ? -8.412 -7.230 32.624 1.00 67.62 119 ILE A CA 1
ATOM 960 C C . ILE A 1 119 ? -8.590 -7.823 31.225 1.00 67.62 119 ILE A C 1
ATOM 962 O O . ILE A 1 119 ? -8.060 -7.287 30.252 1.00 67.62 119 ILE A O 1
ATOM 966 N N . LEU A 1 120 ? -9.359 -8.910 31.135 1.00 77.56 120 LEU A N 1
ATOM 967 C CA . LEU A 1 120 ? -9.710 -9.553 29.869 1.00 77.56 120 LEU A CA 1
ATOM 968 C C . LEU A 1 120 ? -10.332 -8.528 28.907 1.00 77.56 120 LEU A C 1
ATOM 970 O O . LEU A 1 120 ? -11.347 -7.916 29.230 1.00 77.56 120 LEU A O 1
ATOM 974 N N . ILE A 1 121 ? -9.747 -8.381 27.715 1.00 78.69 121 ILE A N 1
ATOM 975 C CA . ILE A 1 121 ? -10.179 -7.427 26.674 1.00 78.69 121 ILE A CA 1
ATOM 976 C C . ILE A 1 121 ? -11.656 -7.610 26.314 1.00 78.69 121 ILE A C 1
ATOM 978 O O . ILE A 1 121 ? -12.363 -6.641 26.045 1.00 78.69 121 ILE A O 1
ATOM 982 N N . ASP A 1 122 ? -12.145 -8.845 26.368 1.00 81.06 122 ASP A N 1
ATOM 983 C CA . ASP A 1 122 ? -13.540 -9.171 26.084 1.00 81.06 122 ASP A CA 1
ATOM 984 C C . ASP A 1 122 ? -14.503 -8.474 27.063 1.00 81.06 122 ASP A C 1
ATOM 986 O O . ASP A 1 122 ? -15.553 -7.968 26.663 1.00 81.06 122 ASP A O 1
ATOM 990 N N . LYS A 1 123 ? -14.089 -8.317 28.331 1.00 82.19 123 LYS A N 1
ATOM 991 C CA . LYS A 1 123 ? -14.830 -7.554 29.350 1.00 82.19 123 LYS A CA 1
ATOM 992 C C . LYS A 1 123 ? -14.790 -6.041 29.122 1.00 82.19 123 LYS A C 1
ATOM 994 O O . LYS A 1 123 ? -15.666 -5.330 29.592 1.00 82.19 123 LYS A O 1
ATOM 999 N N . LEU A 1 124 ? -13.781 -5.542 28.410 1.00 81.31 124 LEU A N 1
ATOM 1000 C CA . LEU A 1 124 ? -13.624 -4.117 28.101 1.00 81.31 124 LEU A CA 1
ATOM 1001 C C . LEU A 1 124 ? -14.275 -3.705 26.774 1.00 81.31 124 LEU A C 1
ATOM 1003 O O . LEU A 1 124 ? -14.368 -2.515 26.509 1.00 81.31 124 LEU A O 1
ATOM 1007 N N . THR A 1 125 ? -14.667 -4.661 25.927 1.00 84.31 125 THR A N 1
ATOM 1008 C CA . THR A 1 125 ? -15.152 -4.384 24.561 1.00 84.31 125 THR A CA 1
ATOM 1009 C C . THR A 1 125 ? -16.557 -4.909 24.300 1.00 84.31 125 THR A C 1
ATOM 1011 O O . THR A 1 125 ? -17.363 -4.217 23.684 1.00 84.31 125 THR A O 1
ATOM 1014 N N . SER A 1 126 ? -16.869 -6.120 24.763 1.00 84.50 126 SER A N 1
ATOM 1015 C CA . SER A 1 126 ? -18.117 -6.814 24.417 1.00 84.50 126 SER A CA 1
ATOM 1016 C C . SER A 1 126 ? -18.979 -7.112 25.643 1.00 84.50 126 SER A C 1
ATOM 1018 O O . SER A 1 126 ? -20.203 -7.096 25.546 1.00 84.50 126 SER A O 1
ATOM 1020 N N . ASN A 1 127 ? -18.361 -7.322 26.809 1.00 87.06 127 ASN A N 1
ATOM 1021 C CA . ASN A 1 127 ? -19.040 -7.693 28.050 1.00 87.06 127 ASN A CA 1
ATOM 1022 C C . ASN A 1 127 ? -18.699 -6.742 29.212 1.00 87.06 127 ASN A C 1
ATOM 1024 O O . ASN A 1 127 ? -18.084 -7.136 30.203 1.00 87.06 127 ASN A O 1
ATOM 1028 N N . HIS A 1 128 ? -19.111 -5.481 29.074 1.00 85.50 128 HIS A N 1
ATOM 1029 C CA . HIS A 1 128 ? -18.888 -4.431 30.076 1.00 85.50 128 HIS A CA 1
ATOM 1030 C C . HIS A 1 128 ? -19.576 -4.726 31.419 1.00 85.50 128 HIS A C 1
ATOM 1032 O O . HIS A 1 128 ? -19.095 -4.303 32.466 1.00 85.50 128 HIS A O 1
ATOM 1038 N N . GLU A 1 129 ? -20.668 -5.494 31.401 1.00 87.31 129 GLU A N 1
ATOM 1039 C CA . GLU A 1 129 ? -21.396 -5.941 32.595 1.00 87.31 129 GLU A CA 1
ATOM 1040 C C . GLU A 1 129 ? -20.517 -6.773 33.530 1.00 87.31 129 GLU A C 1
ATOM 1042 O O . GLU A 1 129 ? -20.597 -6.624 34.745 1.00 87.31 129 GLU A O 1
ATOM 1047 N N . ALA A 1 130 ? -19.604 -7.577 32.975 1.00 86.88 130 ALA A N 1
ATOM 1048 C CA . ALA A 1 130 ? -18.688 -8.419 33.742 1.00 86.88 130 ALA A CA 1
ATOM 1049 C C . ALA A 1 130 ? -17.586 -7.647 34.498 1.00 86.88 130 ALA A C 1
ATOM 1051 O O . ALA A 1 130 ? -16.726 -8.286 35.123 1.00 86.88 130 ALA A O 1
ATOM 1052 N N . LEU A 1 131 ? -17.569 -6.311 34.397 1.00 85.06 131 LEU A N 1
ATOM 1053 C CA . LEU A 1 131 ? -16.754 -5.416 35.226 1.00 85.06 131 LEU A CA 1
ATOM 1054 C C . LEU A 1 131 ? -17.441 -5.062 36.553 1.00 85.06 131 LEU A C 1
ATOM 1056 O O . LEU A 1 131 ? -16.764 -4.620 37.474 1.00 85.06 131 LEU A O 1
ATOM 1060 N N . PHE A 1 132 ? -18.756 -5.260 36.655 1.00 84.69 132 PHE A N 1
ATOM 1061 C CA . PHE A 1 132 ? -19.556 -4.925 37.830 1.00 84.69 132 PHE A CA 1
ATOM 1062 C C . PHE A 1 132 ? -20.067 -6.195 38.509 1.00 84.69 132 PHE A C 1
ATOM 1064 O O . PHE A 1 132 ? -20.125 -7.273 37.914 1.00 84.69 132 PHE A O 1
ATOM 1071 N N . SER A 1 133 ? -20.471 -6.058 39.770 1.00 85.06 133 SER A N 1
ATOM 1072 C CA . SER A 1 133 ? -21.257 -7.089 40.446 1.00 85.06 133 SER A CA 1
ATOM 1073 C C . SER A 1 133 ? -22.599 -7.298 39.736 1.00 85.06 133 SER A C 1
ATOM 1075 O O . SER A 1 133 ? -23.133 -6.384 39.101 1.00 85.06 133 SER A O 1
ATOM 1077 N N . GLU A 1 134 ? -23.150 -8.505 39.860 1.00 87.00 134 GLU A N 1
ATOM 1078 C CA . GLU A 1 134 ? -24.402 -8.907 39.214 1.00 87.00 134 GLU A CA 1
ATOM 1079 C C . GLU A 1 134 ? -25.538 -7.903 39.490 1.00 87.00 134 GLU A C 1
ATOM 1081 O O . GLU A 1 134 ? -25.741 -7.472 40.624 1.00 87.00 134 GLU A O 1
ATOM 1086 N N . GLY A 1 135 ? -26.247 -7.487 38.436 1.00 84.06 135 GLY A N 1
ATOM 1087 C CA . GLY A 1 135 ? -27.362 -6.534 38.511 1.00 84.06 135 GLY A CA 1
ATOM 1088 C C . GLY A 1 135 ? -26.973 -5.049 38.512 1.00 84.06 135 GLY A C 1
ATOM 1089 O O . GLY A 1 135 ? -27.730 -4.241 37.977 1.00 84.06 135 GLY A O 1
ATOM 1090 N N . ILE A 1 136 ? -25.777 -4.675 38.987 1.00 88.56 136 ILE A N 1
ATOM 1091 C CA . ILE A 1 136 ? -25.399 -3.256 39.161 1.00 88.56 136 ILE A CA 1
ATOM 1092 C C . ILE A 1 136 ? -25.327 -2.505 37.831 1.00 88.56 136 ILE A C 1
ATOM 1094 O O . ILE A 1 136 ? -25.822 -1.386 37.720 1.00 88.56 136 ILE A O 1
ATOM 1098 N N . PHE A 1 137 ? -24.752 -3.112 36.791 1.00 88.44 137 PHE A N 1
ATOM 1099 C CA . PHE A 1 137 ? -24.680 -2.453 35.485 1.00 88.44 137 PHE A CA 1
ATOM 1100 C C . PHE A 1 137 ? -26.073 -2.171 34.902 1.00 88.44 137 PHE A C 1
ATOM 1102 O O . PHE A 1 137 ? -26.274 -1.155 34.241 1.00 88.44 137 PHE A O 1
ATOM 1109 N N . GLY A 1 138 ? -27.049 -3.044 35.173 1.00 90.19 138 GLY A N 1
ATOM 1110 C CA . GLY A 1 138 ? -28.435 -2.871 34.738 1.00 90.19 138 GLY A CA 1
ATOM 1111 C C . GLY A 1 138 ? -29.124 -1.674 35.398 1.00 90.19 138 GLY A C 1
ATOM 1112 O O . GLY A 1 138 ? -29.923 -1.006 34.739 1.00 90.19 138 GLY A O 1
ATOM 1113 N N . GLU A 1 139 ? -28.761 -1.379 36.648 1.00 93.06 139 GLU A N 1
ATOM 1114 C CA . GLU A 1 139 ? -29.282 -0.265 37.452 1.00 93.06 139 GLU A CA 1
ATOM 1115 C C . GLU A 1 139 ? -28.691 1.102 37.072 1.00 93.06 139 GLU A C 1
ATOM 1117 O O . GLU A 1 139 ? -29.241 2.141 37.442 1.00 93.06 139 GLU A O 1
ATOM 1122 N N . LEU A 1 140 ? -27.593 1.130 36.307 1.00 89.19 140 LEU A N 1
ATOM 1123 C CA . LEU A 1 140 ? -27.017 2.376 35.804 1.00 89.19 140 LEU A CA 1
ATOM 1124 C C . LEU A 1 140 ? -27.984 3.090 34.848 1.00 89.19 140 LEU A C 1
ATOM 1126 O O . LEU A 1 140 ? -28.704 2.468 34.062 1.00 89.19 140 LEU A O 1
ATOM 1130 N N . SER A 1 141 ? -27.949 4.425 34.859 1.00 92.88 141 SER A N 1
ATOM 1131 C CA . SER A 1 141 ? -28.636 5.222 33.841 1.00 92.88 141 SER A CA 1
ATOM 1132 C C . SER A 1 141 ? -28.057 4.936 32.451 1.00 92.88 141 SER A C 1
ATOM 1134 O O . SER A 1 141 ? -26.886 4.582 32.313 1.00 92.88 141 SER A O 1
ATOM 1136 N N . GLU A 1 142 ? -28.847 5.132 31.394 1.00 90.62 142 GLU A N 1
ATOM 1137 C CA . GLU A 1 142 ? -28.380 4.884 30.020 1.00 90.62 142 GLU A CA 1
ATOM 1138 C C . GLU A 1 142 ? -27.147 5.727 29.647 1.00 90.62 142 GLU A C 1
ATOM 1140 O O . GLU A 1 142 ? -26.264 5.247 28.939 1.00 90.62 142 GLU A O 1
ATOM 1145 N N . ILE A 1 143 ? -27.037 6.944 30.194 1.00 88.12 143 ILE A N 1
ATOM 1146 C CA . ILE A 1 143 ? -25.854 7.806 30.033 1.00 88.12 143 ILE A CA 1
ATOM 1147 C C . ILE A 1 143 ? -24.632 7.166 30.705 1.00 88.12 143 ILE A C 1
ATOM 1149 O O . ILE A 1 143 ? -23.578 7.053 30.087 1.00 88.12 143 ILE A O 1
ATOM 1153 N N . ALA A 1 144 ? -24.776 6.669 31.936 1.00 84.69 144 ALA A N 1
ATOM 1154 C CA . ALA A 1 144 ? -23.681 6.009 32.641 1.00 84.69 144 ALA A CA 1
ATOM 1155 C C . ALA A 1 144 ? -23.254 4.695 31.958 1.00 84.69 144 ALA A C 1
ATOM 1157 O O . ALA A 1 144 ? -22.062 4.404 31.872 1.00 84.69 144 ALA A O 1
ATOM 1158 N N . LYS A 1 145 ? -24.199 3.917 31.413 1.00 89.44 145 LYS A N 1
ATOM 1159 C CA . LYS A 1 145 ? -23.883 2.714 30.619 1.00 89.44 145 LYS A CA 1
ATOM 1160 C C . LYS A 1 145 ? -23.098 3.057 29.357 1.00 89.44 145 LYS A C 1
ATOM 1162 O O . LYS A 1 145 ? -22.191 2.312 28.990 1.00 89.44 145 LYS A O 1
ATOM 1167 N N . TYR A 1 146 ? -23.457 4.146 28.680 1.00 87.06 146 TYR A N 1
ATOM 1168 C CA . TYR A 1 146 ? -22.745 4.620 27.495 1.00 87.06 146 TYR A CA 1
ATOM 1169 C C . TYR A 1 146 ? -21.303 5.006 27.834 1.00 87.06 146 TYR A C 1
ATOM 1171 O O . TYR A 1 146 ? -20.369 4.524 27.196 1.00 87.06 146 TYR A O 1
ATOM 1179 N N . ASP A 1 147 ? -21.120 5.781 28.898 1.00 85.56 147 ASP A N 1
ATOM 1180 C CA . ASP A 1 147 ? -19.803 6.211 29.359 1.00 85.56 147 ASP A CA 1
ATOM 1181 C C . ASP A 1 147 ? -18.892 5.034 29.724 1.00 85.56 147 ASP A C 1
ATOM 1183 O O . ASP A 1 147 ? -17.723 5.007 29.347 1.00 85.56 147 ASP A O 1
ATOM 1187 N N . VAL A 1 148 ? -19.426 4.015 30.403 1.00 86.88 148 VAL A N 1
ATOM 1188 C CA . VAL A 1 148 ? -18.669 2.795 30.723 1.00 86.88 148 VAL A CA 1
ATOM 1189 C C . VAL A 1 148 ? -18.243 2.048 29.457 1.00 86.88 148 VAL A C 1
ATOM 1191 O O . VAL A 1 148 ? -17.122 1.538 29.404 1.00 86.88 148 VAL A O 1
ATOM 1194 N N . LYS A 1 149 ? -19.101 1.991 28.430 1.00 87.69 149 LYS A N 1
ATOM 1195 C CA . LYS A 1 149 ? -18.757 1.370 27.140 1.00 87.69 149 LYS A CA 1
ATOM 1196 C C . LYS A 1 149 ? -17.628 2.126 26.445 1.00 87.69 149 LYS A C 1
ATOM 1198 O O . LYS A 1 149 ? -16.647 1.519 26.020 1.00 87.69 149 LYS A O 1
ATOM 1203 N N . GLU A 1 150 ? -17.718 3.451 26.383 1.00 85.25 150 G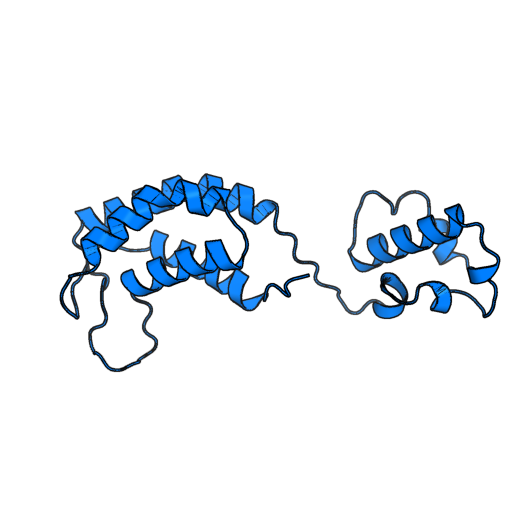LU A N 1
ATOM 1204 C CA . GLU A 1 150 ? -16.669 4.279 25.782 1.00 85.25 150 GLU A CA 1
ATOM 1205 C C . GLU A 1 150 ? -15.360 4.222 26.579 1.00 85.25 150 GLU A C 1
ATOM 1207 O O . GLU A 1 150 ? -14.283 4.090 25.992 1.00 85.25 150 GLU A O 1
ATOM 1212 N N . ALA A 1 151 ? -15.428 4.234 27.912 1.00 83.25 151 ALA A N 1
ATOM 1213 C CA . ALA A 1 151 ? -14.266 4.073 28.780 1.00 83.25 151 ALA A CA 1
ATOM 1214 C C . ALA A 1 151 ? -13.603 2.701 28.586 1.00 83.25 151 ALA A C 1
ATOM 1216 O O . ALA A 1 151 ? -12.380 2.631 28.447 1.00 83.25 151 ALA A O 1
ATOM 1217 N N . GLY A 1 152 ? -14.391 1.624 28.503 1.00 83.62 152 GLY A N 1
ATOM 1218 C CA . GLY A 1 152 ? -13.912 0.272 28.206 1.00 83.62 152 GLY A CA 1
ATOM 1219 C C . GLY A 1 152 ? -13.153 0.213 26.882 1.00 83.62 152 GLY A C 1
ATOM 1220 O O . GLY A 1 152 ? -12.004 -0.232 26.844 1.00 83.62 152 GLY A O 1
ATOM 1221 N N . MET A 1 153 ? -13.732 0.779 25.821 1.00 81.00 153 MET A N 1
ATOM 1222 C CA . MET A 1 153 ? -13.099 0.884 24.503 1.00 81.00 153 MET A CA 1
ATOM 1223 C C . MET A 1 153 ? -11.819 1.724 24.545 1.00 81.00 153 MET A C 1
ATOM 1225 O O . MET A 1 153 ? -10.810 1.364 23.935 1.00 81.00 153 MET A O 1
ATOM 1229 N N . CYS A 1 154 ? -11.811 2.826 25.293 1.00 81.50 154 CYS A N 1
ATOM 1230 C CA . CYS A 1 154 ? -10.630 3.672 25.429 1.00 81.50 154 CYS A CA 1
ATOM 1231 C C . CYS A 1 154 ? -9.503 2.982 26.198 1.00 81.50 154 CYS A C 1
ATOM 1233 O O . CYS A 1 154 ? -8.344 3.108 25.805 1.00 81.50 154 CYS A O 1
ATOM 1235 N N . ILE A 1 155 ? -9.825 2.209 27.237 1.00 78.75 155 ILE A N 1
ATOM 1236 C CA . ILE A 1 155 ? -8.852 1.396 27.973 1.00 78.75 155 ILE A CA 1
ATOM 1237 C C . ILE A 1 155 ? -8.351 0.248 27.093 1.00 78.75 155 ILE A C 1
ATOM 1239 O O . ILE A 1 155 ? -7.142 0.025 27.023 1.00 78.75 155 ILE A O 1
ATOM 1243 N N . ALA A 1 156 ? -9.238 -0.461 26.390 1.00 79.69 156 ALA A N 1
ATOM 1244 C CA . ALA A 1 156 ? -8.875 -1.571 25.510 1.00 79.69 156 ALA A CA 1
ATOM 1245 C C . ALA A 1 156 ? -7.920 -1.127 24.391 1.00 79.69 156 ALA A C 1
ATOM 1247 O O . ALA A 1 156 ? -6.960 -1.834 24.091 1.00 79.69 156 ALA A O 1
ATOM 1248 N N . PHE A 1 157 ? -8.146 0.064 23.831 1.00 78.94 157 PHE A N 1
ATOM 1249 C CA . PHE A 1 157 ? -7.432 0.580 22.660 1.00 78.94 157 PHE A CA 1
ATOM 1250 C C . PHE A 1 157 ? -6.451 1.725 22.942 1.00 78.94 157 PHE A C 1
ATOM 1252 O O . PHE A 1 157 ? -5.934 2.312 21.996 1.00 78.94 157 PHE A O 1
ATOM 1259 N N . GLU A 1 158 ? -6.201 2.050 24.214 1.00 69.31 158 GLU A N 1
ATOM 1260 C CA . GLU A 1 158 ? -5.251 3.092 24.651 1.00 69.31 158 GLU A CA 1
ATOM 1261 C C . GLU A 1 158 ? -5.518 4.473 24.034 1.00 69.31 158 GLU A C 1
ATOM 1263 O O . GLU A 1 158 ? -4.606 5.214 23.669 1.00 69.31 158 GLU A O 1
ATOM 1268 N N . ARG A 1 159 ? -6.798 4.845 23.924 1.00 70.75 159 ARG A N 1
ATOM 1269 C CA . ARG A 1 159 ? -7.202 6.150 23.386 1.00 70.75 159 ARG A CA 1
ATOM 1270 C C . ARG A 1 159 ? -6.993 7.242 24.438 1.00 70.75 159 ARG A C 1
ATOM 1272 O O . ARG A 1 159 ? -7.539 7.182 25.538 1.00 70.75 159 ARG A O 1
ATOM 1279 N N . SER A 1 160 ? -6.223 8.267 24.084 1.00 56.25 160 SER A N 1
ATOM 1280 C CA . SER A 1 160 ? -5.758 9.324 24.992 1.00 56.25 160 SER A CA 1
ATOM 1281 C C . SER A 1 160 ? -6.827 10.346 25.411 1.00 56.25 160 SER A C 1
ATOM 1283 O O . SER A 1 160 ? -6.618 11.053 26.392 1.00 56.25 160 SER A O 1
ATOM 1285 N N . THR A 1 161 ? -7.977 10.433 24.736 1.00 50.41 161 THR A N 1
ATOM 1286 C CA . THR A 1 161 ? -8.907 11.572 24.891 1.00 50.41 161 THR A CA 1
ATOM 1287 C C . THR A 1 161 ? -10.142 11.350 25.770 1.00 50.41 161 THR A C 1
ATOM 1289 O O . THR A 1 161 ? -10.782 12.336 26.114 1.00 50.41 161 THR A O 1
ATOM 1292 N N . ALA A 1 162 ? -10.455 10.130 26.220 1.00 45.84 162 ALA A N 1
ATOM 1293 C CA . ALA A 1 162 ? -11.549 9.901 27.189 1.00 45.84 162 ALA A CA 1
ATOM 1294 C C . ALA A 1 162 ? -11.074 9.365 28.555 1.00 45.84 162 ALA A C 1
ATOM 1296 O O . ALA A 1 162 ? 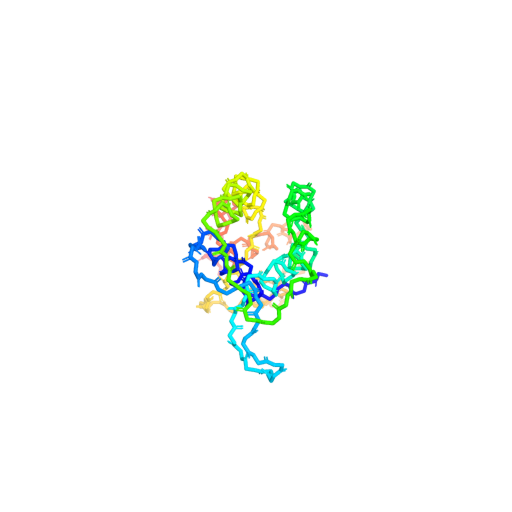-11.853 9.237 29.495 1.00 45.84 162 ALA A O 1
ATOM 1297 N N . CYS A 1 163 ? -9.772 9.105 28.704 1.00 43.69 163 CYS A N 1
ATOM 1298 C CA . CYS A 1 163 ? -9.191 8.538 29.923 1.00 43.69 163 CYS A CA 1
ATOM 1299 C C . CYS A 1 163 ? -9.079 9.562 31.081 1.00 43.69 163 CYS A C 1
ATOM 1301 O O . CYS A 1 163 ? -8.802 9.194 32.218 1.00 43.69 163 CYS A O 1
ATOM 1303 N N . GLY A 1 164 ? -9.279 10.857 30.802 1.00 43.81 164 GLY A N 1
ATOM 1304 C CA . GLY A 1 164 ? -8.953 11.942 31.733 1.00 43.81 164 GLY A CA 1
ATOM 1305 C C . GLY A 1 164 ? -9.942 12.174 32.879 1.00 43.81 164 GLY A C 1
ATOM 1306 O O . GLY A 1 164 ? -9.541 12.736 33.892 1.00 43.81 164 GLY A O 1
ATOM 1307 N N . VAL A 1 165 ? -11.210 11.759 32.755 1.00 44.28 165 VAL A N 1
ATOM 1308 C CA . VAL A 1 165 ? -12.241 12.087 33.768 1.00 44.28 165 VAL A CA 1
ATOM 1309 C C . VAL A 1 165 ? -12.914 10.846 34.374 1.00 44.28 165 VAL A C 1
ATOM 1311 O O . VAL A 1 165 ? -13.361 10.905 35.514 1.00 44.28 165 VAL A O 1
ATOM 1314 N N . GLN A 1 166 ? -12.919 9.695 33.688 1.00 43.59 166 GLN A N 1
ATOM 1315 C CA . GLN A 1 166 ? -13.665 8.502 34.134 1.00 43.59 166 GLN A CA 1
ATOM 1316 C C . GLN A 1 166 ? -12.815 7.313 34.592 1.00 43.59 166 GLN A C 1
ATOM 1318 O O . GLN A 1 166 ? -13.277 6.508 35.400 1.00 43.59 166 GLN A O 1
ATOM 1323 N N . SER A 1 167 ? -11.550 7.229 34.177 1.00 42.09 167 SER A N 1
ATOM 1324 C CA . SER A 1 167 ? -10.643 6.148 34.595 1.00 42.09 167 SER A CA 1
ATOM 1325 C C . SER A 1 167 ? -10.340 6.163 36.094 1.00 42.09 167 SER A C 1
ATOM 1327 O O . SER A 1 167 ? -9.977 5.133 36.658 1.00 42.09 167 SER A O 1
ATOM 1329 N N . LEU A 1 168 ? -10.531 7.309 36.759 1.00 40.47 168 LEU A N 1
ATOM 1330 C CA . LEU A 1 168 ? -10.399 7.406 38.209 1.00 40.47 168 LEU A CA 1
ATOM 1331 C C . LEU A 1 168 ? -11.551 6.711 38.951 1.00 40.47 168 LEU A C 1
ATOM 1333 O O . LEU A 1 168 ? -11.356 6.299 40.082 1.00 40.47 168 LEU A O 1
ATOM 1337 N N . LEU A 1 169 ? -12.733 6.547 38.347 1.00 43.75 169 LEU A N 1
ATOM 1338 C CA . LEU A 1 169 ? -13.874 5.924 39.028 1.00 43.75 169 LEU A CA 1
ATOM 1339 C C . LEU A 1 169 ? -13.799 4.388 38.991 1.00 43.75 169 LEU A C 1
ATOM 1341 O O . LEU A 1 169 ? -14.161 3.732 39.959 1.00 43.75 169 LEU A O 1
ATOM 1345 N N . ILE A 1 170 ? -13.277 3.819 37.899 1.00 47.53 170 ILE A N 1
ATOM 1346 C CA . ILE A 1 170 ? -13.168 2.360 37.706 1.00 47.53 170 ILE A CA 1
ATOM 1347 C C . ILE A 1 170 ? -12.010 1.756 38.518 1.00 47.53 170 ILE A C 1
ATOM 1349 O O . ILE A 1 170 ? -12.051 0.585 38.863 1.00 47.53 170 ILE A O 1
ATOM 1353 N N . LEU A 1 171 ? -10.982 2.538 38.861 1.00 44.06 171 LEU A N 1
ATOM 1354 C CA . LEU A 1 171 ? -9.876 2.078 39.715 1.00 44.06 171 LEU A CA 1
ATOM 1355 C C . LEU A 1 171 ? -10.208 2.076 41.219 1.00 44.06 171 LEU A C 1
ATOM 1357 O O . LEU A 1 171 ? -9.409 1.567 42.003 1.00 44.06 171 LEU A O 1
ATOM 1361 N N . PHE A 1 172 ? -11.350 2.646 41.615 1.00 42.47 172 PHE A N 1
ATOM 1362 C CA . PHE A 1 172 ? -11.813 2.719 43.006 1.00 42.47 172 PHE A CA 1
ATOM 1363 C C . PHE A 1 172 ? -13.079 1.882 43.286 1.00 42.47 172 PHE A C 1
ATOM 1365 O O . PHE A 1 172 ? -13.574 1.918 44.414 1.00 42.47 172 PHE A O 1
ATOM 1372 N N . LEU A 1 173 ? -13.573 1.128 42.297 1.00 44.22 173 LEU A N 1
ATOM 1373 C CA . LEU A 1 173 ? -14.589 0.076 42.447 1.00 44.22 173 LEU A CA 1
ATOM 1374 C C . LEU A 1 173 ? -13.921 -1.300 42.354 1.00 44.22 173 LEU A C 1
ATOM 1376 O O . LEU A 1 173 ? -14.326 -2.187 43.136 1.00 44.22 173 LEU A O 1
#

pLDDT: mean 80.29, std 16.24, range [40.47, 96.25]